Protein AF-A0A8T0ZMK6-F1 (afdb_monomer)

Radius of gyration: 17.84 Å; Cα contacts (8 Å, |Δi|>4): 2; chains: 1; bounding box: 36×40×38 Å

Sequence (50 aa):
MDNTLPLTKQHKMARLNWAKNMIIQPDKWSQIVFSDEKKFNLDGPDGLRH

Organism: NCBI:txid29920

InterPro domains:
  IPR036397 Ribonuclease H superfamily [G3DSA:3.30.420.10] (2-50)

Secondary structure (DSSP, 8-state):
----PPPPHHHHHHHHHHHHHHHH-GGGGGG-----------SS--S---

Structure (mmCIF, N/CA/C/O backbone):
data_AF-A0A8T0ZMK6-F1
#
_entry.id   AF-A0A8T0ZMK6-F1
#
loop_
_atom_site.group_PDB
_atom_site.id
_atom_site.type_symbol
_atom_site.label_atom_id
_atom_site.label_alt_id
_atom_site.label_comp_id
_atom_site.label_asym_id
_atom_site.label_entity_id
_atom_site.label_seq_id
_atom_site.pdbx_PDB_ins_code
_atom_site.Cartn_x
_atom_site.Cartn_y
_atom_site.Cartn_z
_atom_site.occupancy
_atom_site.B_iso_or_equiv
_atom_site.auth_seq_id
_atom_site.auth_comp_id
_atom_site.auth_asym_id
_atom_site.auth_atom_id
_atom_site.pdbx_PDB_model_num
ATOM 1 N N . MET A 1 1 ? 21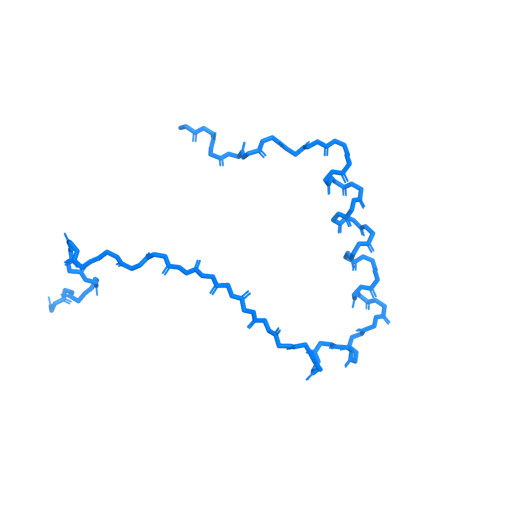.417 -12.699 -6.870 1.00 53.41 1 MET A N 1
ATOM 2 C CA . MET A 1 1 ? 21.247 -11.242 -7.027 1.00 53.41 1 MET A CA 1
ATOM 3 C C . MET A 1 1 ? 20.291 -10.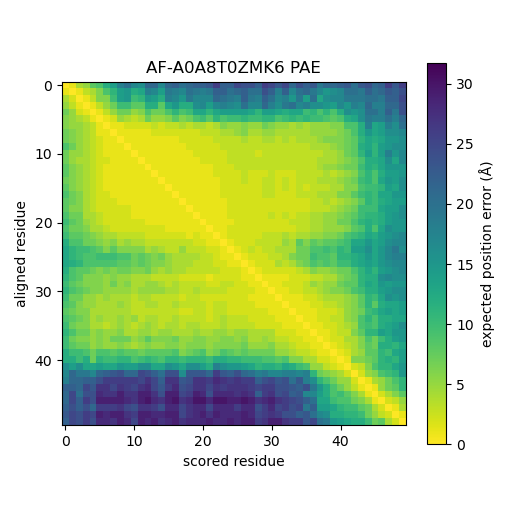808 -5.941 1.00 53.41 1 MET A C 1
ATOM 5 O O . MET A 1 1 ? 19.242 -11.428 -5.812 1.00 53.41 1 MET A O 1
ATOM 9 N N . ASP A 1 2 ? 20.690 -9.862 -5.098 1.00 57.81 2 ASP A N 1
ATOM 10 C CA . ASP A 1 2 ? 19.772 -9.293 -4.115 1.00 57.81 2 ASP A CA 1
ATOM 11 C C . ASP A 1 2 ? 18.819 -8.358 -4.873 1.00 57.81 2 ASP A C 1
ATOM 13 O O . ASP A 1 2 ? 19.204 -7.268 -5.287 1.00 57.81 2 ASP A O 1
ATOM 17 N N . ASN A 1 3 ? 17.606 -8.838 -5.160 1.00 67.75 3 ASN A N 1
ATOM 18 C CA . ASN A 1 3 ? 16.597 -8.123 -5.955 1.00 67.75 3 ASN A CA 1
ATOM 19 C C . ASN A 1 3 ? 15.810 -7.102 -5.112 1.00 67.75 3 ASN A C 1
ATOM 21 O O . ASN A 1 3 ? 14.723 -6.662 -5.493 1.00 67.75 3 ASN A O 1
ATOM 25 N N . THR A 1 4 ? 16.340 -6.737 -3.947 1.00 75.50 4 THR A N 1
ATOM 26 C CA . THR A 1 4 ? 15.715 -5.776 -3.049 1.00 75.50 4 THR A CA 1
ATOM 27 C C . THR A 1 4 ? 16.082 -4.362 -3.486 1.00 75.50 4 THR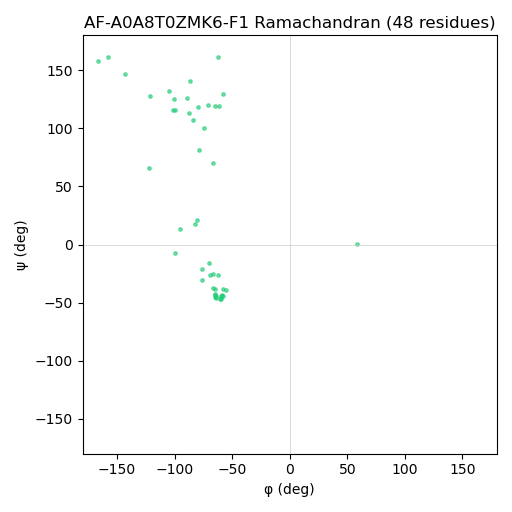 A C 1
A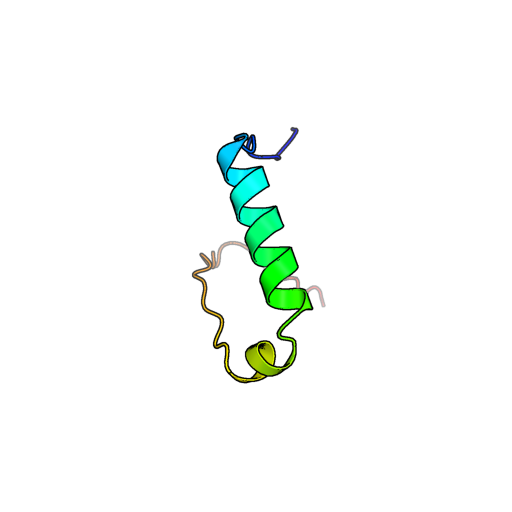TOM 29 O O . THR A 1 4 ? 17.205 -3.905 -3.278 1.00 75.50 4 THR A O 1
ATOM 32 N N . LEU A 1 5 ? 15.125 -3.631 -4.067 1.00 80.69 5 LEU A N 1
ATOM 33 C CA . LEU A 1 5 ? 15.304 -2.196 -4.295 1.00 80.69 5 LEU A CA 1
ATOM 34 C C . LEU A 1 5 ? 15.575 -1.495 -2.950 1.00 80.69 5 LEU A C 1
ATOM 36 O O . LEU A 1 5 ? 14.812 -1.692 -1.994 1.00 80.69 5 LEU A O 1
ATOM 40 N N . PRO A 1 6 ? 16.632 -0.669 -2.843 1.00 88.12 6 PRO A N 1
ATOM 41 C CA . PRO A 1 6 ? 16.990 -0.045 -1.581 1.00 88.12 6 PRO A CA 1
ATOM 42 C C . PRO A 1 6 ? 15.887 0.919 -1.134 1.00 88.12 6 PRO A C 1
ATOM 44 O O . PRO A 1 6 ? 15.560 1.904 -1.796 1.00 88.12 6 PRO A O 1
ATOM 47 N N . LEU A 1 7 ? 15.303 0.645 0.033 1.00 91.69 7 LEU A N 1
ATOM 48 C CA . LEU A 1 7 ? 14.324 1.536 0.644 1.00 91.69 7 LEU A CA 1
ATOM 49 C C . LEU A 1 7 ? 15.036 2.691 1.347 1.00 91.69 7 LEU A C 1
ATOM 51 O O . LEU A 1 7 ? 15.740 2.483 2.340 1.00 91.69 7 LEU A O 1
ATOM 55 N N . THR A 1 8 ? 14.776 3.915 0.890 1.00 94.12 8 THR A N 1
ATOM 56 C CA . THR A 1 8 ? 15.197 5.129 1.594 1.00 94.12 8 THR A CA 1
ATOM 57 C C . THR A 1 8 ? 14.532 5.213 2.973 1.00 94.12 8 THR A C 1
ATOM 59 O O . THR A 1 8 ? 13.502 4.581 3.242 1.00 94.12 8 THR A O 1
ATOM 62 N N . LYS A 1 9 ? 15.088 6.036 3.871 1.00 95.31 9 LYS A N 1
ATOM 63 C CA . LYS A 1 9 ? 14.479 6.314 5.185 1.00 95.31 9 LYS A CA 1
ATOM 64 C C . LYS A 1 9 ? 13.038 6.825 5.041 1.00 95.31 9 LYS A C 1
ATOM 66 O O . LYS A 1 9 ? 12.159 6.398 5.786 1.00 95.31 9 LYS A O 1
ATOM 71 N N . GLN A 1 10 ? 12.7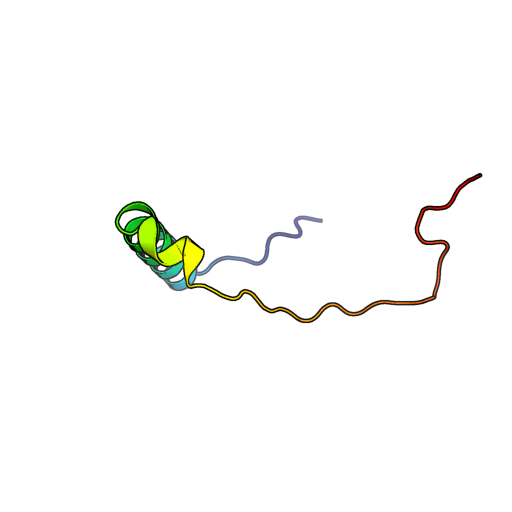92 7.671 4.041 1.00 96.62 10 GLN A N 1
ATOM 72 C CA . GLN A 1 10 ? 11.470 8.212 3.741 1.00 96.62 10 GLN A CA 1
ATOM 73 C C . GLN A 1 10 ? 10.486 7.119 3.301 1.00 96.62 10 GLN A C 1
ATOM 75 O O . GLN A 1 10 ? 9.367 7.086 3.811 1.00 96.62 10 GLN A O 1
ATOM 80 N N . HIS A 1 11 ? 10.901 6.173 2.445 1.00 95.81 11 HIS A N 1
ATOM 81 C CA . HIS A 1 11 ? 10.048 5.041 2.055 1.00 95.81 11 HIS A CA 1
ATOM 82 C C . HIS A 1 11 ? 9.626 4.210 3.272 1.00 95.81 11 HIS A C 1
ATOM 84 O O . HIS A 1 11 ? 8.457 3.852 3.407 1.00 95.81 11 HIS A O 1
ATOM 90 N N . LYS A 1 12 ? 10.562 3.929 4.187 1.00 95.69 12 LYS A N 1
ATOM 91 C CA . LYS A 1 12 ? 10.278 3.154 5.406 1.00 95.69 12 LYS A CA 1
ATOM 92 C C . LYS A 1 12 ? 9.286 3.876 6.322 1.00 95.69 12 LYS A C 1
ATOM 94 O O . LYS A 1 12 ? 8.344 3.251 6.803 1.00 95.69 12 LYS A O 1
ATOM 99 N N . MET A 1 13 ? 9.460 5.185 6.521 1.00 97.69 13 MET A N 1
ATOM 100 C CA . MET A 1 13 ? 8.544 5.999 7.330 1.00 97.69 13 MET A CA 1
ATOM 101 C C . MET A 1 13 ? 7.138 6.061 6.724 1.00 97.69 13 MET A C 1
ATOM 103 O O . MET A 1 13 ? 6.161 5.841 7.438 1.00 97.69 13 MET A O 1
ATOM 107 N N . ALA A 1 14 ? 7.029 6.299 5.414 1.00 97.75 14 ALA A N 1
ATOM 108 C CA . ALA A 1 14 ? 5.743 6.342 4.719 1.00 97.75 14 ALA A CA 1
ATOM 109 C C . ALA A 1 14 ? 4.996 5.002 4.817 1.00 97.75 14 ALA A C 1
ATOM 111 O O . ALA A 1 14 ? 3.825 4.978 5.197 1.00 97.75 14 ALA A O 1
ATOM 112 N N . ARG A 1 15 ? 5.691 3.881 4.567 1.00 96.94 15 ARG A N 1
ATOM 113 C CA . ARG A 1 15 ? 5.119 2.529 4.688 1.00 96.94 15 ARG A CA 1
ATOM 114 C C . ARG A 1 15 ? 4.629 2.235 6.107 1.00 96.94 15 ARG A C 1
ATOM 116 O O . ARG A 1 15 ? 3.531 1.710 6.267 1.00 96.94 15 ARG A O 1
ATOM 123 N N . LEU A 1 16 ? 5.410 2.595 7.132 1.00 97.12 16 LEU A N 1
ATOM 124 C CA . LEU A 1 16 ? 5.032 2.380 8.532 1.00 97.12 16 LEU A CA 1
ATOM 125 C C . LEU A 1 16 ? 3.800 3.202 8.931 1.00 97.12 16 LEU A C 1
ATOM 127 O O . LEU A 1 16 ? 2.896 2.676 9.578 1.00 97.12 16 LEU A O 1
ATOM 131 N N . ASN A 1 17 ? 3.754 4.479 8.547 1.00 97.38 17 ASN A N 1
ATOM 132 C CA . ASN A 1 17 ? 2.619 5.350 8.854 1.00 97.38 17 ASN A CA 1
ATOM 133 C C . ASN A 1 17 ? 1.341 4.870 8.160 1.00 97.38 17 ASN A C 1
ATOM 135 O O . ASN A 1 17 ? 0.290 4.802 8.793 1.00 97.38 17 ASN A O 1
ATOM 139 N N . TRP A 1 18 ? 1.441 4.476 6.888 1.00 95.44 18 TRP A N 1
ATOM 140 C CA . TRP A 1 18 ? 0.311 3.908 6.157 1.00 95.44 18 TRP A CA 1
ATOM 141 C C . TRP A 1 18 ? -0.210 2.630 6.828 1.00 95.44 18 TRP A C 1
ATOM 143 O O . TRP A 1 18 ? -1.405 2.529 7.099 1.00 95.44 18 TRP A O 1
ATOM 153 N N . ALA 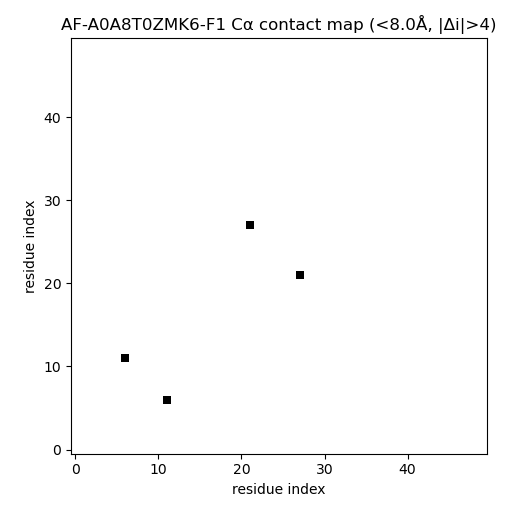A 1 19 ? 0.684 1.703 7.195 1.00 95.69 19 ALA A N 1
ATOM 154 C CA . ALA A 1 19 ? 0.302 0.453 7.853 1.00 95.69 19 ALA A CA 1
ATOM 155 C C . ALA A 1 19 ? -0.419 0.691 9.192 1.00 95.69 19 ALA A C 1
ATOM 157 O O . ALA A 1 19 ? -1.469 0.100 9.436 1.00 95.69 19 ALA A O 1
ATOM 158 N N . LYS A 1 20 ? 0.094 1.602 10.033 1.00 96.38 20 LYS A N 1
ATOM 159 C CA . LYS A 1 20 ? -0.566 1.983 11.295 1.00 96.38 20 LYS A CA 1
ATOM 160 C C . LYS A 1 20 ? -1.982 2.512 11.058 1.00 96.38 20 LYS A C 1
ATOM 162 O O . LYS A 1 20 ? -2.908 2.098 11.749 1.00 96.38 20 LYS A O 1
ATOM 167 N N . ASN A 1 21 ? -2.161 3.377 10.061 1.00 94.75 21 ASN A N 1
ATOM 168 C CA . ASN A 1 21 ? -3.462 3.971 9.755 1.00 94.75 21 ASN A CA 1
ATOM 169 C C . ASN A 1 21 ? -4.485 2.944 9.254 1.00 94.75 21 ASN A C 1
ATOM 171 O O . ASN A 1 21 ? -5.660 3.058 9.600 1.00 94.75 21 ASN A O 1
ATOM 175 N N . MET A 1 22 ? -4.054 1.964 8.453 1.00 94.06 22 MET A N 1
ATOM 176 C CA . MET A 1 22 ? -4.934 0.926 7.900 1.00 94.06 22 MET A CA 1
ATOM 177 C C . MET A 1 22 ? -5.317 -0.147 8.919 1.00 94.06 22 MET A C 1
ATOM 179 O O . MET A 1 22 ? -6.423 -0.671 8.853 1.00 94.06 22 MET A O 1
ATOM 183 N N . ILE A 1 23 ? -4.450 -0.443 9.893 1.00 94.69 23 ILE A N 1
ATOM 184 C CA . ILE A 1 23 ? -4.792 -1.356 10.998 1.00 94.69 23 ILE A CA 1
ATOM 185 C C . ILE A 1 23 ? -5.905 -0.765 11.875 1.00 94.69 23 ILE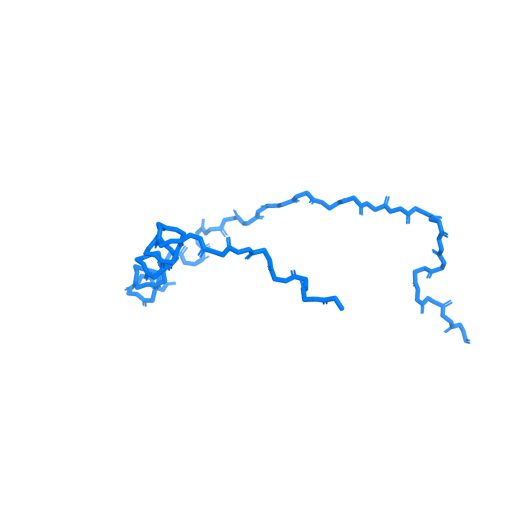 A C 1
ATOM 187 O O . ILE A 1 23 ? -6.783 -1.492 12.326 1.00 94.69 23 ILE A O 1
ATOM 191 N N . ILE A 1 24 ? -5.883 0.551 12.104 1.00 95.25 24 ILE A N 1
ATOM 192 C CA . ILE A 1 24 ? -6.863 1.240 12.959 1.00 95.25 24 ILE A CA 1
ATOM 193 C C . ILE A 1 24 ? -8.223 1.410 12.256 1.00 95.25 24 ILE A C 1
ATOM 195 O O . ILE A 1 24 ? -9.235 1.585 12.926 1.00 95.25 24 ILE A O 1
ATOM 199 N N . GLN A 1 25 ? -8.262 1.349 10.921 1.00 91.75 25 GLN A N 1
ATOM 200 C CA . GLN A 1 25 ? -9.464 1.590 10.109 1.00 91.75 25 GLN A CA 1
ATOM 201 C C . GLN A 1 25 ? -9.794 0.369 9.235 1.00 91.75 25 GLN A C 1
ATOM 203 O O . GLN A 1 25 ? -9.683 0.440 8.006 1.00 91.75 25 GLN A O 1
ATOM 208 N N . PRO A 1 26 ? -10.156 -0.778 9.842 1.00 86.94 26 PRO A N 1
ATOM 209 C CA . PRO A 1 26 ? -10.415 -2.007 9.099 1.00 86.94 26 PRO A CA 1
ATOM 210 C C . PRO A 1 26 ? -11.663 -1.912 8.201 1.00 86.94 26 PRO A C 1
ATOM 212 O O . PRO A 1 26 ? -11.761 -2.590 7.183 1.00 86.94 26 PRO A O 1
ATOM 215 N N . ASP A 1 27 ? -12.600 -1.037 8.548 1.00 91.62 27 ASP A N 1
ATOM 216 C CA . ASP A 1 27 ? -13.799 -0.711 7.779 1.00 91.62 27 ASP A CA 1
ATOM 217 C C . ASP A 1 27 ? -13.487 -0.091 6.410 1.00 91.62 27 ASP A C 1
ATOM 219 O O . ASP A 1 27 ? -14.267 -0.244 5.470 1.00 91.62 27 ASP A O 1
ATOM 223 N N . LYS A 1 28 ? -12.327 0.561 6.260 1.00 90.88 28 LYS A N 1
ATOM 224 C CA . LYS A 1 28 ? -11.916 1.153 4.982 1.00 90.88 28 LYS A CA 1
ATOM 225 C C . LYS A 1 28 ? -11.580 0.115 3.922 1.00 90.88 28 LYS A C 1
ATOM 227 O O . LYS A 1 28 ? -11.734 0.416 2.744 1.00 90.88 28 LYS A O 1
ATOM 232 N N . TRP A 1 29 ? -11.165 -1.097 4.300 1.00 93.56 29 TRP A N 1
ATOM 233 C CA . TRP A 1 29 ? -10.773 -2.126 3.329 1.00 93.56 29 TRP A CA 1
ATOM 234 C C . TRP A 1 29 ? -11.888 -2.475 2.345 1.00 93.56 29 TRP A C 1
ATOM 236 O O . TRP A 1 29 ? -11.608 -2.658 1.165 1.00 93.56 29 TRP A O 1
ATOM 246 N N . SER A 1 30 ? -13.144 -2.516 2.799 1.00 94.00 30 SER A N 1
ATOM 247 C CA . SER A 1 30 ? -14.293 -2.861 1.948 1.00 94.00 30 SER A CA 1
ATOM 248 C C . SER A 1 30 ? -14.635 -1.791 0.907 1.00 94.00 30 SER A C 1
ATOM 250 O O . SER A 1 30 ? -15.356 -2.073 -0.045 1.00 94.00 30 SER A O 1
ATOM 252 N N . GLN A 1 31 ? -14.115 -0.573 1.074 1.00 95.00 31 GLN A N 1
ATOM 253 C CA . GLN A 1 31 ? -14.363 0.567 0.191 1.00 95.00 31 GLN A CA 1
ATOM 254 C C . GLN A 1 31 ? -13.214 0.800 -0.802 1.00 95.00 31 GLN A C 1
ATOM 256 O O . GLN A 1 31 ? -13.327 1.653 -1.681 1.00 95.00 31 GLN A O 1
ATOM 261 N N . ILE A 1 32 ? -12.094 0.078 -0.666 1.00 93.50 32 ILE A N 1
ATOM 262 C CA . ILE A 1 32 ? -10.906 0.277 -1.502 1.00 93.50 32 ILE A CA 1
ATOM 263 C C . ILE A 1 32 ? -10.987 -0.604 -2.750 1.00 93.50 32 ILE A C 1
ATOM 265 O O . ILE A 1 32 ? -11.082 -1.826 -2.664 1.00 93.50 32 ILE A O 1
ATOM 269 N N . VAL A 1 33 ? -10.857 0.023 -3.920 1.00 96.69 33 VAL A N 1
ATOM 270 C CA . VAL A 1 33 ? -10.637 -0.665 -5.197 1.00 96.69 33 VAL A CA 1
ATOM 271 C C . VAL A 1 33 ? -9.147 -0.602 -5.531 1.00 96.69 33 VAL A C 1
ATOM 273 O O . VAL A 1 33 ? -8.598 0.481 -5.731 1.00 96.69 33 VAL A O 1
ATOM 276 N N . PHE A 1 34 ? -8.484 -1.759 -5.576 1.00 95.38 34 PHE A N 1
ATOM 277 C CA . PHE A 1 34 ? -7.076 -1.865 -5.970 1.00 95.38 34 PHE A CA 1
ATOM 278 C C . PHE A 1 34 ? -6.946 -1.985 -7.490 1.00 95.38 34 PHE A C 1
ATOM 280 O O . PHE A 1 34 ? -7.729 -2.680 -8.134 1.00 95.38 34 PHE A O 1
ATOM 287 N N . SER A 1 35 ? -5.934 -1.332 -8.058 1.00 96.69 35 SER A N 1
ATOM 288 C CA . SER A 1 35 ? -5.566 -1.452 -9.471 1.00 96.69 35 SER A CA 1
ATOM 289 C C . SER A 1 35 ? -4.047 -1.396 -9.611 1.00 96.69 35 SER A C 1
ATOM 291 O O . SER A 1 35 ? -3.379 -0.745 -8.808 1.00 96.69 35 SER A O 1
ATOM 293 N N . ASP A 1 36 ? -3.516 -2.118 -10.593 1.00 96.31 36 ASP A N 1
ATOM 294 C CA . ASP A 1 36 ? -2.106 -2.110 -10.984 1.00 96.31 36 ASP A CA 1
ATOM 295 C C . ASP A 1 36 ? -1.990 -2.596 -12.436 1.00 96.31 36 ASP A C 1
ATOM 297 O O . ASP A 1 36 ? -2.903 -3.249 -12.957 1.00 96.31 36 ASP A O 1
ATOM 301 N N . GLU A 1 37 ? -0.871 -2.300 -13.087 1.00 95.44 37 GLU A N 1
ATOM 302 C CA . GLU A 1 37 ? -0.579 -2.746 -14.446 1.00 95.44 37 GLU A CA 1
ATOM 303 C C . GLU A 1 37 ? 0.448 -3.879 -14.431 1.00 95.44 37 GLU A C 1
ATOM 305 O O . GLU A 1 37 ? 1.515 -3.794 -13.823 1.00 95.44 37 GLU A O 1
ATOM 310 N N . LYS A 1 38 ? 0.167 -4.953 -15.171 1.00 88.38 38 LYS A N 1
ATOM 311 C CA . LYS A 1 38 ? 1.113 -6.052 -15.380 1.00 88.38 38 LYS A CA 1
ATOM 312 C C . LYS A 1 38 ? 1.380 -6.217 -16.865 1.00 88.38 38 LYS A C 1
ATOM 314 O O . LYS A 1 38 ? 0.466 -6.442 -17.651 1.00 88.38 38 LYS A O 1
ATOM 319 N N . LYS A 1 39 ? 2.659 -6.225 -17.247 1.00 88.56 39 LYS A N 1
ATOM 320 C CA . LYS A 1 39 ? 3.058 -6.679 -18.583 1.00 88.56 39 LYS A CA 1
ATOM 321 C C . LYS A 1 39 ? 2.891 -8.198 -18.688 1.00 88.56 39 LYS A C 1
ATOM 323 O O . LYS A 1 39 ? 3.522 -8.938 -17.921 1.00 88.56 39 LYS A O 1
ATOM 328 N N . PHE A 1 40 ? 2.057 -8.637 -19.625 1.00 81.38 40 PHE A N 1
ATOM 329 C CA . PHE A 1 40 ? 1.859 -10.035 -19.997 1.00 81.38 40 PHE A CA 1
ATOM 330 C C . PHE A 1 40 ? 2.633 -10.311 -21.291 1.00 81.38 40 PHE A C 1
ATOM 332 O O . PHE A 1 40 ? 2.362 -9.680 -22.311 1.00 81.38 40 PHE A O 1
ATOM 339 N N . ASN A 1 41 ? 3.640 -11.184 -21.231 1.00 81.31 41 ASN A N 1
ATOM 340 C CA . ASN A 1 41 ? 4.417 -11.581 -22.406 1.00 81.31 41 ASN A CA 1
ATOM 341 C C . ASN A 1 41 ? 3.897 -12.948 -22.867 1.00 81.31 41 ASN A C 1
ATOM 343 O O . ASN A 1 41 ? 3.890 -13.879 -22.070 1.00 81.31 41 ASN A O 1
ATOM 347 N N . LEU A 1 42 ? 3.500 -13.071 -24.135 1.00 70.06 42 LEU A N 1
ATOM 348 C CA . LEU A 1 42 ? 2.971 -14.303 -24.748 1.00 70.06 42 LEU A CA 1
ATOM 349 C C . LEU A 1 42 ? 4.087 -15.288 -25.167 1.00 70.06 42 LEU A C 1
ATOM 351 O O . LEU A 1 42 ? 3.882 -16.142 -26.026 1.00 70.06 42 LEU A O 1
ATOM 355 N N . ASP A 1 43 ? 5.280 -15.159 -24.580 1.00 70.06 43 ASP A N 1
ATOM 356 C CA . ASP A 1 43 ? 6.528 -15.747 -25.087 1.00 70.06 43 ASP A CA 1
ATOM 357 C C . ASP A 1 43 ? 6.875 -17.107 -24.440 1.00 70.06 43 ASP A C 1
ATOM 359 O O . ASP A 1 43 ? 7.999 -17.596 -24.566 1.00 70.06 43 ASP A O 1
ATOM 363 N N . GLY A 1 44 ? 5.941 -17.744 -23.728 1.00 62.81 44 GLY A N 1
ATOM 364 C CA . GLY A 1 44 ? 6.160 -19.054 -23.113 1.00 62.81 44 GLY A CA 1
ATOM 365 C C . GLY A 1 44 ? 4.864 -19.709 -22.635 1.00 62.81 44 GLY A C 1
ATOM 366 O O . GLY A 1 44 ? 3.878 -19.00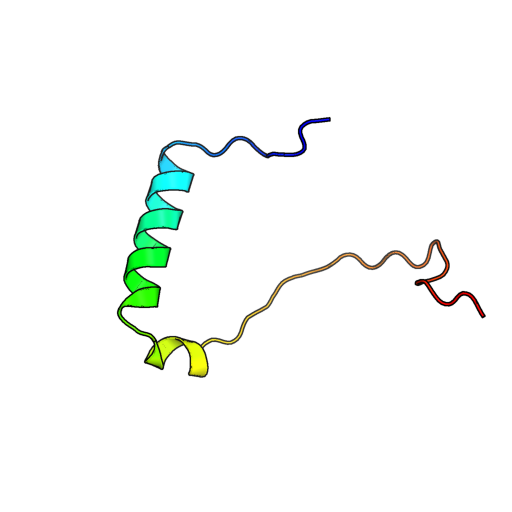9 -22.421 1.00 62.81 44 GLY A O 1
ATOM 367 N N . PRO A 1 45 ? 4.832 -21.046 -22.480 1.00 62.88 45 PRO A N 1
ATOM 368 C CA . PRO A 1 45 ? 3.650 -21.726 -21.974 1.00 62.88 45 PRO A CA 1
ATOM 369 C C . PRO A 1 45 ? 3.369 -21.221 -20.559 1.00 62.88 45 PRO A C 1
ATOM 371 O O . PRO A 1 45 ? 4.206 -21.388 -19.669 1.00 62.88 45 PRO A O 1
ATOM 374 N N . ASP A 1 46 ? 2.197 -20.620 -20.352 1.00 64.81 46 ASP A N 1
ATOM 375 C CA . ASP A 1 46 ? 1.681 -20.236 -19.036 1.00 64.81 46 ASP A CA 1
ATOM 376 C C . ASP A 1 46 ? 1.390 -21.486 -18.204 1.00 64.81 46 ASP A C 1
ATOM 378 O O . ASP A 1 46 ? 0.243 -21.872 -18.001 1.00 64.81 46 ASP A O 1
ATOM 382 N N . GLY A 1 47 ? 2.437 -22.189 -17.778 1.00 60.84 47 GLY A N 1
ATOM 383 C CA . GLY A 1 47 ? 2.368 -23.271 -16.802 1.00 60.84 47 GLY A CA 1
ATOM 384 C C . GLY A 1 47 ? 1.471 -24.465 -17.148 1.00 60.84 47 GLY A C 1
ATOM 385 O O . GLY A 1 47 ? 1.432 -25.395 -16.347 1.00 60.84 47 GLY A O 1
ATOM 386 N N . LEU A 1 48 ? 0.787 -24.504 -18.299 1.00 57.44 48 LEU A N 1
ATOM 387 C CA . LEU A 1 48 ? -0.032 -25.642 -18.703 1.00 57.44 48 LEU A CA 1
ATOM 388 C C . LEU A 1 48 ? 0.882 -26.745 -19.247 1.00 57.44 48 LEU A C 1
ATOM 390 O O . LEU A 1 48 ? 1.104 -26.888 -20.449 1.00 57.44 48 LEU A O 1
ATOM 394 N N . ARG A 1 49 ? 1.465 -27.508 -18.324 1.00 58.41 49 ARG A N 1
ATOM 395 C CA . ARG A 1 49 ? 2.020 -28.830 -18.612 1.00 58.41 49 ARG A CA 1
ATOM 396 C C . ARG A 1 49 ? 0.862 -29.816 -18.439 1.00 58.41 49 ARG A C 1
ATOM 398 O O . ARG A 1 49 ? 0.340 -29.924 -17.332 1.00 58.41 49 ARG A O 1
ATOM 405 N N . HIS A 1 50 ? 0.424 -30.440 -19.533 1.00 54.09 50 HIS A N 1
ATOM 406 C CA . HIS A 1 50 ? -0.389 -31.658 -19.469 1.00 54.09 50 HIS A CA 1
ATOM 407 C C . HIS A 1 50 ? 0.396 -32.791 -18.803 1.00 54.09 50 HIS A C 1
ATOM 409 O O . HIS A 1 50 ? 1.644 -32.798 -18.945 1.00 54.09 50 HIS A O 1
#

Solvent-accessible surface area (backbone atoms only — not comparable to full-atom v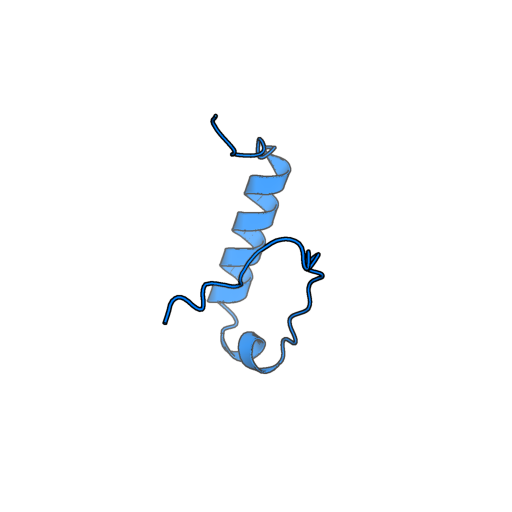alues): 3599 Å² total; per-residue (Å²): 129,87,84,70,77,86,74,50,74,66,55,53,52,53,53,50,54,51,51,56,54,48,68,76,40,64,77,53,60,84,74,61,83,87,86,84,88,78,93,80,74,91,86,61,81,84,78,78,73,130

pLDDT: mean 85.29, std 14.29, range [53.41, 97.75]

Foldseek 3Di:
DPPDDDQDPVNVVVVVVVVVVCVVCVVCVVVDDDDDDDDDDPPDPPPPDD

Mean predicted aligned error: 8.81 Å